Protein AF-A0A4Q3WKB5-F1 (afdb_monomer_lite)

Radius of gyration: 22.45 Å; chains: 1; bounding box: 55×46×44 Å

Sequence (101 aa):
PFPTKGAWDRLFPEPLASMMDPTSRIPLKRVGEHQELANLAAYLLSDFSGYVTGECITIDGGEVLAAGEFNHLEKVTEDQWDMIGETIKQANRESKKEGQK

Structure (mmCIF, N/CA/C/O backbone):
data_AF-A0A4Q3WKB5-F1
#
_entry.id   AF-A0A4Q3WKB5-F1
#
loop_
_atom_site.group_PDB
_atom_site.id
_atom_site.type_symbol
_atom_site.label_atom_id
_atom_site.label_alt_id
_atom_site.label_comp_id
_atom_site.label_asym_id
_atom_site.label_entity_id
_atom_site.label_seq_id
_atom_site.pdbx_PDB_ins_code
_atom_site.Cartn_x
_atom_site.Cartn_y
_atom_site.Cartn_z
_atom_site.occupancy
_atom_site.B_iso_or_equiv
_atom_site.auth_seq_id
_atom_site.auth_comp_id
_atom_site.auth_asym_id
_atom_site.auth_atom_id
_atom_site.pdbx_PDB_model_num
ATOM 1 N N . PRO A 1 1 ? 3.377 5.032 -5.417 1.00 86.88 1 PRO A N 1
ATOM 2 C CA . PRO A 1 1 ? 3.968 5.416 -6.729 1.00 86.88 1 PRO A CA 1
ATOM 3 C C . PRO A 1 1 ? 5.447 4.984 -6.878 1.00 86.88 1 PRO A C 1
ATOM 5 O O . PRO A 1 1 ? 6.110 4.765 -5.868 1.00 86.88 1 PRO A O 1
ATOM 8 N N . PHE A 1 2 ? 5.954 4.892 -8.120 1.00 92.06 2 PHE A N 1
ATOM 9 C CA . PHE A 1 2 ? 7.356 4.563 -8.455 1.00 92.06 2 PHE A CA 1
ATOM 10 C C . PHE A 1 2 ? 8.041 5.769 -9.125 1.00 92.06 2 PHE A C 1
ATOM 12 O O . PHE A 1 2 ? 7.575 6.205 -10.184 1.00 92.06 2 PHE A O 1
ATOM 19 N N . PRO A 1 3 ? 9.101 6.360 -8.541 1.00 88.62 3 PRO A N 1
ATOM 20 C CA . PRO A 1 3 ? 9.689 7.574 -9.093 1.00 88.62 3 PRO A CA 1
ATOM 21 C C . PRO A 1 3 ? 10.547 7.367 -10.330 1.00 88.62 3 PRO A C 1
ATOM 23 O O . PRO A 1 3 ? 11.631 6.811 -10.244 1.00 88.62 3 PRO A O 1
ATOM 26 N N . THR A 1 4 ? 10.133 7.906 -11.477 1.00 88.62 4 THR A N 1
ATOM 27 C CA . THR A 1 4 ? 10.967 7.919 -12.687 1.00 88.62 4 THR A CA 1
ATOM 28 C C . THR A 1 4 ? 11.599 9.285 -12.921 1.00 88.62 4 THR A C 1
ATOM 30 O O . THR A 1 4 ? 10.932 10.317 -12.772 1.00 88.62 4 THR A O 1
ATOM 33 N N . LYS A 1 5 ? 12.848 9.293 -13.402 1.00 85.81 5 LYS A N 1
ATOM 34 C CA . LYS A 1 5 ? 13.575 10.516 -13.770 1.00 85.81 5 LYS A CA 1
ATOM 35 C C . LYS A 1 5 ? 12.741 11.393 -14.716 1.00 85.81 5 LYS A C 1
ATOM 37 O O . LYS A 1 5 ? 12.324 10.946 -15.783 1.00 85.81 5 LYS A O 1
ATOM 42 N N . GLY A 1 6 ? 12.502 12.644 -14.327 1.00 85.56 6 GLY A N 1
ATOM 43 C CA . GLY A 1 6 ? 11.814 13.654 -15.133 1.00 85.56 6 GLY A CA 1
ATOM 44 C C . GLY A 1 6 ? 10.283 13.576 -15.181 1.00 85.56 6 GLY A C 1
ATOM 45 O O . GLY A 1 6 ? 9.665 14.553 -15.588 1.00 85.56 6 GLY A O 1
ATOM 46 N N . ALA A 1 7 ? 9.627 12.475 -14.796 1.00 87.25 7 ALA A N 1
ATOM 47 C CA . ALA A 1 7 ? 8.159 12.485 -14.679 1.00 87.25 7 ALA A CA 1
ATOM 48 C C . ALA A 1 7 ? 7.718 13.269 -13.439 1.00 87.25 7 ALA A C 1
ATOM 50 O O . ALA A 1 7 ? 6.779 14.055 -13.501 1.00 87.25 7 ALA A O 1
ATOM 51 N N . TRP A 1 8 ? 8.443 13.092 -12.338 1.00 83.94 8 TRP A N 1
ATOM 52 C CA . TRP A 1 8 ? 8.150 13.751 -11.070 1.00 83.94 8 TRP A CA 1
ATOM 53 C C . TRP A 1 8 ? 8.365 15.255 -11.140 1.00 83.94 8 TRP A C 1
ATOM 55 O O . TRP A 1 8 ? 7.464 15.988 -10.765 1.00 83.94 8 TRP A O 1
ATOM 65 N N . ASP A 1 9 ? 9.461 15.705 -11.752 1.00 86.25 9 ASP A N 1
ATOM 66 C CA . ASP A 1 9 ? 9.725 17.137 -11.959 1.00 86.25 9 ASP A CA 1
ATOM 67 C C . ASP A 1 9 ? 8.621 17.827 -12.784 1.00 86.25 9 ASP A C 1
ATOM 69 O O . ASP A 1 9 ? 8.369 19.019 -12.629 1.00 86.25 9 ASP A O 1
ATOM 73 N N . ARG A 1 10 ? 7.954 17.081 -13.678 1.00 89.19 10 ARG A N 1
ATOM 74 C CA . ARG A 1 10 ? 6.863 17.592 -14.526 1.00 89.19 10 ARG A CA 1
ATOM 75 C C . ARG A 1 10 ? 5.500 17.544 -13.842 1.00 89.19 10 ARG A C 1
ATOM 77 O O . ARG A 1 10 ? 4.680 18.420 -14.090 1.00 89.19 10 ARG A O 1
ATOM 84 N N . LEU A 1 11 ? 5.243 16.512 -13.039 1.00 85.38 11 LEU A N 1
ATOM 85 C CA . LEU A 1 11 ? 3.979 16.332 -12.315 1.00 85.38 11 LEU A CA 1
ATOM 86 C C . LEU A 1 11 ? 3.925 17.169 -11.033 1.00 85.38 11 LEU A C 1
ATOM 88 O O . LEU A 1 11 ? 2.858 17.641 -10.654 1.00 85.38 11 LEU A O 1
ATOM 92 N N . PHE A 1 12 ? 5.076 17.370 -10.396 1.00 85.38 12 PHE A N 1
ATOM 93 C CA . PHE A 1 12 ? 5.240 18.089 -9.139 1.00 85.38 12 PHE A CA 1
ATOM 94 C C . PHE A 1 12 ? 6.373 19.122 -9.264 1.00 85.38 12 PHE A C 1
ATOM 96 O O . PHE A 1 12 ? 7.424 18.961 -8.647 1.00 85.38 12 PHE A O 1
ATOM 103 N N . PRO A 1 13 ? 6.210 20.179 -10.079 1.00 88.38 13 PRO A N 1
ATOM 104 C CA . PRO A 1 13 ? 7.166 21.283 -10.098 1.00 88.38 13 PRO A CA 1
ATOM 105 C C . PRO A 1 13 ? 7.115 22.067 -8.777 1.00 88.38 13 PRO A C 1
ATOM 107 O O . PRO A 1 13 ? 6.087 22.092 -8.105 1.00 88.38 13 PRO A O 1
ATOM 110 N N . GLU A 1 14 ? 8.182 22.770 -8.401 1.00 85.00 14 GLU A N 1
ATOM 111 C CA . GLU A 1 14 ? 8.118 23.693 -7.256 1.00 85.00 14 GLU A CA 1
ATOM 112 C C . GLU A 1 14 ? 7.118 24.845 -7.516 1.00 85.00 14 GLU A C 1
ATOM 114 O O . GLU A 1 14 ? 7.027 25.326 -8.650 1.00 85.00 14 GLU A O 1
ATOM 119 N N . PRO A 1 15 ? 6.360 25.314 -6.500 1.00 86.12 15 PRO A N 1
ATOM 120 C CA . PRO A 1 15 ? 6.400 24.912 -5.088 1.00 86.12 15 PRO A CA 1
ATOM 121 C C . PRO A 1 15 ? 5.540 23.676 -4.748 1.00 86.12 15 PRO A C 1
ATOM 123 O O . PRO A 1 15 ? 5.440 23.298 -3.581 1.00 86.12 15 PRO A O 1
ATOM 126 N N . LEU A 1 16 ? 4.877 23.058 -5.733 1.00 84.38 16 LEU A N 1
ATOM 127 C CA . LEU A 1 16 ? 3.905 21.976 -5.527 1.00 84.38 16 LEU A CA 1
ATOM 128 C C . LEU A 1 16 ? 4.531 20.743 -4.862 1.00 84.38 16 LEU A C 1
ATOM 130 O O . LEU A 1 16 ? 3.896 20.135 -4.002 1.00 84.38 16 LEU A O 1
ATOM 134 N N . ALA A 1 17 ? 5.779 20.415 -5.211 1.00 82.19 17 ALA A N 1
ATOM 135 C CA . ALA A 1 17 ? 6.530 19.315 -4.602 1.00 82.19 17 ALA A CA 1
ATOM 136 C C . ALA A 1 17 ? 6.612 19.431 -3.071 1.00 82.19 17 ALA A C 1
ATOM 138 O O . ALA A 1 17 ? 6.405 18.445 -2.369 1.00 82.19 17 ALA A O 1
ATOM 139 N N . SER A 1 18 ? 6.841 20.640 -2.550 1.00 80.38 18 SER A N 1
ATOM 140 C CA . SER A 1 18 ? 6.932 20.888 -1.104 1.00 80.38 18 SER A CA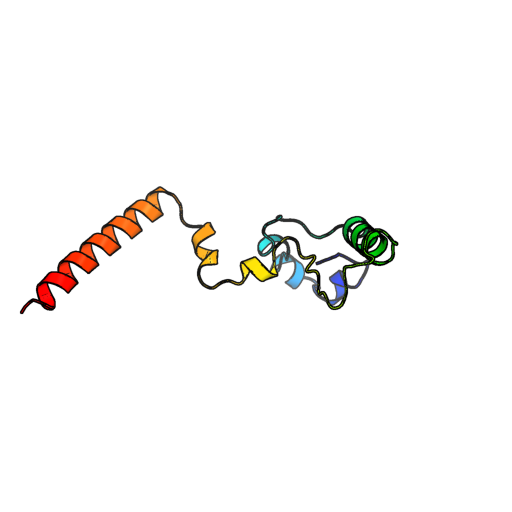 1
ATOM 141 C C . SER A 1 18 ? 5.596 20.750 -0.361 1.00 80.38 18 SER A C 1
ATOM 143 O O . SER A 1 18 ? 5.575 20.451 0.831 1.00 80.38 18 SER A O 1
ATOM 145 N N . MET A 1 19 ? 4.473 20.953 -1.056 1.00 82.88 19 MET A N 1
ATOM 146 C CA . MET A 1 19 ? 3.130 20.894 -0.468 1.00 82.88 19 MET A CA 1
ATOM 147 C C . MET A 1 19 ? 2.507 19.500 -0.549 1.00 82.88 19 MET A C 1
ATOM 149 O O . MET A 1 19 ? 1.565 19.198 0.182 1.00 82.88 19 MET A O 1
ATOM 153 N N . MET A 1 20 ? 2.998 18.662 -1.458 1.00 79.25 20 MET A N 1
ATOM 154 C CA . MET A 1 20 ? 2.394 17.382 -1.797 1.00 79.25 20 MET A CA 1
ATOM 155 C C . MET A 1 20 ? 3.429 16.268 -1.718 1.00 79.25 20 MET A C 1
ATOM 157 O O . MET A 1 20 ? 3.768 15.667 -2.732 1.00 79.25 20 MET A O 1
ATOM 161 N N . ASP A 1 21 ? 3.899 15.960 -0.508 1.00 84.56 21 ASP A N 1
ATOM 162 C CA . ASP A 1 21 ? 4.678 14.744 -0.283 1.00 84.56 21 ASP A CA 1
ATOM 163 C C . ASP A 1 21 ? 3.763 13.519 -0.465 1.00 84.56 21 ASP A C 1
ATOM 165 O O . ASP A 1 21 ? 2.869 13.279 0.361 1.00 84.56 21 ASP A O 1
ATOM 169 N N . PRO A 1 22 ? 3.951 12.714 -1.525 1.00 81.06 22 PRO A N 1
ATOM 170 C CA . PRO A 1 22 ? 3.092 11.568 -1.770 1.00 81.06 22 PRO A CA 1
ATOM 171 C C . PRO A 1 22 ? 3.260 10.476 -0.716 1.00 81.06 22 PRO A C 1
ATOM 173 O O . PRO A 1 22 ? 2.332 9.696 -0.527 1.00 81.06 22 PRO A O 1
ATOM 176 N N . THR A 1 23 ? 4.385 10.425 0.004 1.00 89.75 23 THR A N 1
ATOM 177 C CA . THR A 1 23 ? 4.618 9.408 1.040 1.00 89.75 23 THR A CA 1
ATOM 178 C C . THR A 1 23 ? 3.721 9.592 2.261 1.00 89.75 23 THR A C 1
ATOM 180 O O . THR A 1 23 ? 3.422 8.618 2.953 1.00 89.75 23 THR A O 1
ATOM 183 N N . SER A 1 24 ? 3.201 10.806 2.480 1.00 88.94 24 SER A N 1
ATOM 184 C CA . SER A 1 24 ? 2.285 11.115 3.584 1.00 88.94 24 SER A CA 1
ATOM 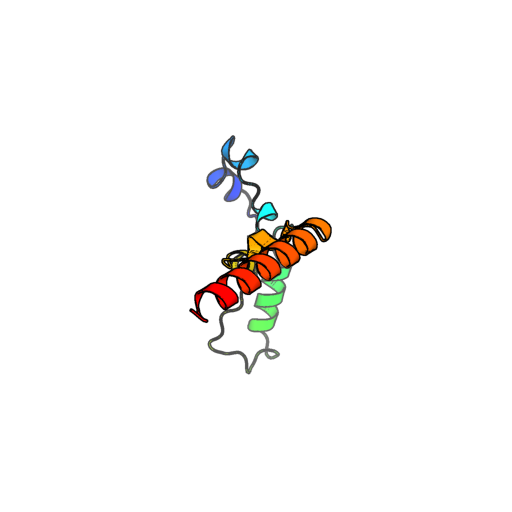185 C C . SER A 1 24 ? 1.011 10.259 3.566 1.00 88.94 24 SER A C 1
ATOM 187 O O . SER A 1 24 ? 0.524 9.861 4.626 1.00 88.94 24 SER A O 1
ATOM 189 N N . ARG A 1 25 ? 0.514 9.922 2.367 1.00 88.56 25 ARG A N 1
ATOM 190 C CA . ARG A 1 25 ? -0.705 9.128 2.135 1.00 88.56 25 ARG A CA 1
ATOM 191 C C . ARG A 1 25 ? -0.439 7.624 2.009 1.00 88.56 25 ARG A C 1
ATOM 193 O O . ARG A 1 25 ? -1.384 6.851 1.916 1.00 88.56 25 ARG A O 1
ATOM 200 N N . ILE A 1 26 ? 0.826 7.203 2.008 1.00 93.69 26 ILE A N 1
ATOM 201 C CA . ILE A 1 26 ? 1.219 5.797 1.863 1.00 93.69 26 ILE A CA 1
ATOM 202 C C . ILE A 1 26 ? 1.445 5.208 3.262 1.00 93.69 26 ILE A C 1
ATOM 204 O O . ILE A 1 26 ? 2.305 5.711 3.991 1.00 93.69 26 ILE A O 1
ATOM 208 N N . PRO A 1 27 ? 0.743 4.135 3.664 1.00 94.25 27 PRO A N 1
ATOM 209 C CA . PRO A 1 27 ? 0.979 3.465 4.944 1.00 94.25 27 PRO A CA 1
ATOM 210 C C . PRO A 1 27 ? 2.433 3.026 5.165 1.00 94.25 27 PRO A C 1
ATOM 212 O O . PRO A 1 27 ? 2.963 3.224 6.253 1.00 94.25 27 PRO A O 1
ATOM 215 N N . LEU A 1 28 ? 3.119 2.523 4.130 1.00 95.75 28 LEU A N 1
ATOM 216 C CA . LEU A 1 28 ? 4.546 2.165 4.204 1.00 95.75 28 LEU A CA 1
ATOM 217 C C . LEU A 1 28 ? 5.513 3.358 4.337 1.00 95.75 28 LEU A C 1
ATOM 219 O O . LEU A 1 28 ? 6.711 3.135 4.496 1.00 95.75 28 LEU A O 1
ATOM 223 N N . LYS A 1 29 ? 5.033 4.608 4.252 1.00 93.88 29 LYS A N 1
ATOM 224 C CA . LYS A 1 29 ? 5.837 5.843 4.384 1.00 93.88 29 LYS A CA 1
ATOM 225 C C . LYS A 1 29 ? 7.050 5.916 3.448 1.00 93.88 29 LYS A C 1
ATOM 227 O O . LYS A 1 29 ? 8.048 6.563 3.748 1.00 93.88 29 LYS A O 1
ATOM 232 N N . ARG A 1 30 ? 6.955 5.266 2.289 1.00 95.25 30 ARG A N 1
ATOM 233 C CA . ARG A 1 30 ? 7.946 5.330 1.213 1.00 95.25 30 ARG A CA 1
ATOM 234 C C . ARG A 1 30 ? 7.290 5.111 -0.140 1.00 95.25 30 ARG A C 1
ATOM 236 O O . ARG A 1 30 ? 6.189 4.577 -0.237 1.00 95.25 30 ARG A O 1
ATOM 243 N N . VAL A 1 31 ? 8.009 5.490 -1.184 1.00 94.62 31 VAL A N 1
ATOM 244 C CA . VAL A 1 31 ? 7.692 5.122 -2.565 1.00 94.62 31 VAL A CA 1
ATOM 245 C C . VAL A 1 31 ? 8.173 3.700 -2.877 1.00 94.62 31 VAL A C 1
ATOM 247 O O . VAL A 1 31 ? 8.940 3.103 -2.116 1.00 94.62 31 VAL A O 1
ATOM 250 N N . GLY A 1 32 ? 7.683 3.147 -3.984 1.00 95.81 32 GLY A N 1
ATOM 251 C CA . GLY A 1 32 ? 8.109 1.838 -4.466 1.00 95.81 32 GLY A CA 1
ATOM 252 C C . GLY A 1 32 ? 9.465 1.902 -5.167 1.00 95.81 32 GLY A C 1
ATOM 253 O O . GLY A 1 32 ? 9.753 2.857 -5.894 1.00 95.81 32 GLY A O 1
ATOM 254 N N . GLU A 1 33 ? 10.265 0.856 -4.988 1.00 96.19 33 GLU A N 1
ATOM 255 C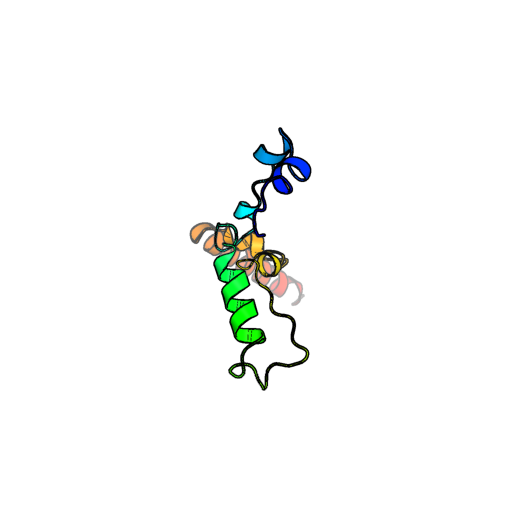 CA . GLU A 1 33 ? 11.511 0.631 -5.717 1.00 96.19 33 GLU A CA 1
ATOM 256 C C . GLU A 1 33 ? 11.229 -0.130 -7.015 1.00 96.19 33 GLU A C 1
ATOM 258 O O . GLU A 1 33 ? 10.479 -1.106 -7.024 1.00 96.19 33 GLU A O 1
ATOM 263 N N . HIS A 1 34 ? 11.864 0.244 -8.128 1.00 95.50 34 HIS A N 1
ATOM 264 C CA . HIS A 1 34 ? 11.613 -0.414 -9.424 1.00 95.50 34 HIS A CA 1
ATOM 265 C C . HIS A 1 34 ? 11.858 -1.928 -9.392 1.00 95.50 34 HIS A C 1
ATOM 267 O O . HIS A 1 34 ? 11.205 -2.669 -10.124 1.00 95.50 34 HIS A O 1
ATOM 273 N N . GLN A 1 35 ? 12.761 -2.396 -8.525 1.00 97.62 35 GLN A N 1
ATOM 274 C CA . GLN A 1 35 ? 13.015 -3.821 -8.347 1.00 97.62 35 GLN A CA 1
ATOM 275 C C . GLN A 1 35 ? 11.802 -4.567 -7.768 1.00 97.62 35 GLN A C 1
ATOM 277 O O . GLN A 1 35 ? 11.591 -5.724 -8.115 1.00 97.62 35 GLN A O 1
ATOM 282 N N . GLU A 1 36 ? 10.976 -3.928 -6.934 1.00 97.88 36 GLU A N 1
ATOM 283 C CA . GLU A 1 36 ? 9.750 -4.533 -6.392 1.00 97.88 36 GLU A CA 1
ATOM 284 C C . GLU A 1 36 ? 8.734 -4.794 -7.510 1.00 97.88 36 GLU A C 1
ATOM 286 O O . GLU A 1 36 ? 8.178 -5.890 -7.605 1.00 97.88 36 GLU A O 1
ATOM 291 N N . LEU A 1 37 ? 8.566 -3.825 -8.416 1.00 97.06 37 LEU A N 1
ATOM 292 C CA . LEU A 1 37 ? 7.742 -3.983 -9.615 1.00 97.06 37 LEU A CA 1
ATOM 293 C C . LEU A 1 37 ? 8.315 -5.054 -10.555 1.00 97.06 37 LEU A C 1
ATOM 295 O O . LEU A 1 37 ? 7.573 -5.905 -11.044 1.00 97.06 37 LEU A O 1
ATOM 299 N N . ALA A 1 38 ? 9.631 -5.039 -10.786 1.00 98.06 38 ALA A N 1
ATOM 300 C CA . ALA A 1 38 ? 10.299 -6.013 -11.646 1.00 98.06 38 ALA A CA 1
ATOM 301 C C . ALA A 1 38 ? 10.172 -7.445 -11.107 1.00 98.06 38 ALA A C 1
ATOM 303 O O . ALA A 1 38 ? 9.926 -8.365 -11.882 1.00 98.06 38 ALA A O 1
ATOM 304 N N . ASN A 1 39 ? 10.287 -7.638 -9.792 1.00 98.56 39 ASN A N 1
ATOM 305 C CA . ASN A 1 39 ? 10.127 -8.944 -9.155 1.00 98.56 39 ASN A CA 1
ATOM 306 C C . ASN A 1 39 ? 8.699 -9.478 -9.311 1.00 98.56 39 ASN A C 1
ATOM 308 O O . ASN A 1 39 ? 8.526 -10.645 -9.662 1.00 98.56 39 ASN A O 1
ATOM 312 N N . LEU A 1 40 ? 7.683 -8.634 -9.090 1.00 98.31 40 LEU A N 1
ATOM 313 C CA . LEU A 1 40 ? 6.289 -9.032 -9.291 1.00 98.31 40 LEU A CA 1
ATOM 314 C C . LEU A 1 40 ? 6.029 -9.397 -10.758 1.00 98.31 40 LEU A C 1
ATOM 316 O O . LEU A 1 40 ? 5.458 -10.448 -11.035 1.00 98.31 40 LEU A O 1
ATOM 320 N N . ALA A 1 41 ? 6.505 -8.577 -11.697 1.00 98.19 41 ALA A N 1
ATOM 321 C CA . ALA A 1 41 ? 6.394 -8.869 -13.122 1.00 98.19 41 ALA A CA 1
ATOM 322 C C . ALA A 1 41 ? 7.102 -10.183 -13.496 1.00 98.19 41 ALA A C 1
ATOM 324 O O . ALA A 1 41 ? 6.538 -10.998 -14.220 1.00 98.19 41 ALA A O 1
ATOM 325 N N . ALA A 1 42 ? 8.306 -10.425 -12.969 1.00 98.56 42 ALA A N 1
ATOM 326 C CA . ALA A 1 42 ? 9.051 -11.658 -13.207 1.00 98.56 42 ALA A CA 1
ATOM 327 C C . ALA A 1 42 ? 8.307 -12.893 -12.678 1.00 98.56 42 ALA A C 1
ATOM 329 O O . ALA A 1 42 ? 8.252 -13.906 -13.370 1.00 98.56 42 ALA A O 1
ATOM 330 N N . TYR A 1 43 ? 7.692 -12.805 -11.494 1.00 98.56 43 TYR A N 1
ATOM 331 C CA . TYR A 1 43 ? 6.850 -13.876 -10.961 1.00 98.56 43 TYR A CA 1
ATOM 332 C C . TYR A 1 43 ? 5.654 -14.162 -11.879 1.00 98.56 43 TYR A C 1
ATOM 334 O O . TYR A 1 43 ? 5.465 -15.312 -12.275 1.00 98.56 43 TYR A O 1
ATOM 342 N N . LEU A 1 44 ? 4.906 -13.125 -12.270 1.00 98.31 44 LEU A N 1
ATOM 343 C CA . LEU A 1 44 ? 3.707 -13.247 -13.114 1.00 98.31 44 LEU A CA 1
ATOM 344 C C . LEU A 1 44 ? 3.996 -13.728 -14.544 1.00 98.31 44 LEU A C 1
ATOM 346 O O . LEU A 1 44 ? 3.111 -14.254 -15.209 1.00 98.31 44 LEU A O 1
ATOM 350 N N . LEU A 1 45 ? 5.221 -13.539 -15.035 1.00 97.81 45 LEU A N 1
ATOM 351 C CA . LEU A 1 45 ? 5.663 -14.058 -16.334 1.00 97.81 45 LEU A CA 1
ATOM 352 C C . LEU A 1 45 ? 6.270 -15.464 -16.244 1.00 97.81 45 LEU A C 1
ATOM 354 O O . LEU A 1 45 ? 6.532 -16.080 -17.274 1.00 97.81 45 LEU A O 1
ATOM 358 N N . SER A 1 46 ? 6.537 -15.959 -15.035 1.00 98.38 46 SER A N 1
ATOM 359 C CA . SER A 1 46 ? 7.146 -17.270 -14.818 1.00 98.38 46 SER A CA 1
ATOM 360 C C . SER A 1 46 ? 6.108 -18.386 -14.710 1.00 98.38 46 SER A C 1
ATOM 362 O O . SER A 1 46 ? 4.969 -18.159 -14.290 1.00 98.38 46 SER A O 1
ATOM 364 N N . ASP A 1 47 ? 6.550 -19.623 -14.950 1.00 98.19 47 ASP A N 1
ATOM 365 C CA . ASP A 1 47 ? 5.739 -20.837 -14.775 1.00 98.19 47 ASP A CA 1
ATOM 366 C C . ASP A 1 47 ? 5.228 -21.024 -13.332 1.00 98.19 47 ASP A C 1
ATOM 368 O O . ASP A 1 47 ? 4.244 -21.728 -13.101 1.00 98.19 47 ASP A O 1
ATOM 372 N N . PHE A 1 48 ? 5.840 -20.356 -12.344 1.00 98.31 48 PHE A N 1
ATOM 373 C CA . PHE A 1 48 ? 5.394 -20.391 -10.946 1.00 98.31 48 PHE A CA 1
ATOM 374 C C . PHE A 1 48 ? 4.040 -19.710 -10.714 1.00 98.31 48 PHE A C 1
ATOM 376 O O . PHE A 1 48 ? 3.427 -19.908 -9.664 1.00 98.31 48 PHE A O 1
ATOM 383 N N . SER A 1 49 ? 3.569 -18.913 -11.673 1.00 98.25 49 SER A N 1
ATOM 384 C CA . SER A 1 49 ? 2.279 -18.226 -11.615 1.00 98.25 49 SER A CA 1
ATOM 385 C C . SER A 1 49 ? 1.225 -18.852 -12.535 1.00 98.25 49 SER A C 1
ATOM 387 O O . SER A 1 49 ? 0.187 -18.245 -12.766 1.00 98.25 49 SER A O 1
ATOM 389 N N . GLY A 1 50 ? 1.432 -20.084 -13.021 1.00 98.19 50 GLY A N 1
ATOM 390 C CA . GLY A 1 50 ? 0.602 -20.709 -14.066 1.00 98.19 50 GLY A CA 1
ATOM 391 C C . GLY A 1 50 ? -0.900 -20.874 -13.768 1.00 98.19 50 GLY A C 1
ATOM 392 O O . GLY A 1 50 ? -1.656 -21.227 -14.669 1.00 98.19 50 GLY A O 1
ATOM 393 N N . TYR A 1 51 ? -1.350 -20.619 -12.536 1.00 97.81 51 TYR A N 1
ATOM 394 C CA . TYR A 1 51 ? -2.771 -20.607 -12.156 1.00 97.81 51 TYR A CA 1
ATOM 395 C C . TYR A 1 51 ? -3.305 -19.212 -11.773 1.00 97.81 51 TYR A C 1
ATOM 397 O O . TYR A 1 51 ? -4.463 -19.073 -11.386 1.00 97.81 51 TYR A O 1
ATOM 405 N N . VAL A 1 52 ? -2.480 -18.168 -11.879 1.00 98.19 52 VAL A N 1
ATOM 406 C CA . VAL A 1 52 ? -2.865 -16.769 -11.668 1.00 98.19 52 VAL A CA 1
ATOM 407 C C . VAL A 1 52 ? -3.287 -16.190 -13.017 1.00 98.19 52 VAL A C 1
ATOM 409 O O . VAL A 1 52 ? -2.460 -15.935 -13.885 1.00 98.19 52 VAL A O 1
ATOM 412 N N . THR A 1 53 ? -4.589 -15.997 -13.216 1.00 97.50 53 THR A N 1
ATOM 413 C CA . THR A 1 53 ? -5.150 -15.448 -14.459 1.00 97.50 53 THR A CA 1
ATOM 414 C C . THR A 1 53 ? -6.325 -14.525 -14.160 1.00 97.50 53 THR A C 1
ATOM 416 O O . THR A 1 53 ? -7.095 -14.781 -13.239 1.00 97.50 53 THR A O 1
ATOM 419 N N . GLY A 1 54 ? -6.471 -13.452 -14.944 1.00 97.50 54 GLY A N 1
ATOM 420 C CA . GLY A 1 54 ? -7.567 -12.486 -14.797 1.00 97.50 54 GLY A CA 1
ATOM 421 C C . GLY A 1 54 ? -7.485 -11.595 -13.552 1.00 97.50 54 GLY A C 1
ATOM 422 O O . GLY A 1 54 ? -8.477 -10.960 -13.209 1.00 97.50 54 GLY A O 1
ATOM 423 N N . GLU A 1 55 ? -6.329 -11.546 -12.890 1.00 97.06 55 GLU A N 1
ATOM 424 C CA . GLU A 1 55 ? -6.136 -10.827 -11.628 1.00 97.06 55 GLU A CA 1
ATOM 425 C C . GLU A 1 55 ? -5.545 -9.421 -11.831 1.00 97.06 55 GLU A C 1
ATOM 427 O O . GLU A 1 55 ? -4.809 -9.173 -12.789 1.00 97.06 55 GLU A O 1
ATOM 432 N N . CYS A 1 56 ? -5.827 -8.510 -10.894 1.00 96.62 56 CYS A N 1
ATOM 433 C CA . CYS A 1 56 ? -5.245 -7.173 -10.833 1.00 96.62 56 CYS A CA 1
ATOM 434 C C . CYS A 1 56 ? -4.543 -6.973 -9.482 1.00 96.62 56 CYS A C 1
ATOM 436 O O . CYS A 1 56 ? -5.185 -6.807 -8.448 1.00 96.62 56 CYS A O 1
ATOM 438 N N . ILE A 1 57 ? -3.208 -6.962 -9.489 1.00 97.19 57 ILE A N 1
ATOM 439 C CA . ILE A 1 57 ? -2.413 -6.866 -8.258 1.00 97.19 57 ILE A CA 1
ATOM 440 C C . ILE A 1 57 ? -1.998 -5.415 -8.006 1.00 97.19 57 ILE A C 1
ATOM 442 O O . ILE A 1 57 ? -1.198 -4.841 -8.748 1.00 97.19 57 ILE A O 1
ATOM 446 N N . THR A 1 58 ? -2.505 -4.836 -6.918 1.00 96.75 58 THR A N 1
ATOM 447 C CA . THR A 1 58 ? -2.126 -3.493 -6.459 1.00 96.75 58 THR A CA 1
ATOM 448 C C . THR A 1 58 ? -0.727 -3.489 -5.842 1.00 96.75 58 THR A C 1
ATOM 450 O O . THR A 1 58 ? -0.425 -4.280 -4.950 1.00 96.75 58 THR A O 1
ATOM 453 N N . ILE A 1 59 ? 0.116 -2.547 -6.276 1.00 97.19 59 ILE A N 1
ATOM 454 C CA . ILE A 1 59 ? 1.476 -2.343 -5.760 1.00 97.19 59 ILE A CA 1
ATOM 455 C C . ILE A 1 59 ? 1.720 -0.860 -5.442 1.00 97.19 59 ILE A C 1
ATOM 457 O O . ILE A 1 59 ? 2.351 -0.115 -6.189 1.00 97.19 59 ILE A O 1
ATOM 461 N N . ASP A 1 60 ? 1.172 -0.399 -4.321 1.00 96.12 60 ASP A N 1
ATOM 462 C CA . ASP A 1 60 ? 1.148 1.025 -3.957 1.00 96.12 60 ASP A CA 1
ATOM 463 C C . ASP A 1 60 ? 1.581 1.314 -2.510 1.00 96.12 60 ASP A C 1
ATOM 465 O O . ASP A 1 60 ? 1.513 2.454 -2.057 1.00 96.12 60 ASP A O 1
ATOM 469 N N . GLY A 1 61 ? 2.034 0.296 -1.773 1.00 95.81 61 GLY A N 1
ATOM 470 C CA . GLY A 1 61 ? 2.383 0.432 -0.358 1.00 95.81 61 GLY A CA 1
ATOM 471 C C . GLY A 1 61 ? 1.184 0.689 0.562 1.00 95.81 61 GLY A C 1
ATOM 472 O O . GLY A 1 61 ? 1.374 1.203 1.665 1.00 95.81 61 GLY A O 1
ATOM 473 N N . GLY A 1 62 ? -0.029 0.342 0.117 1.00 95.25 62 GLY A N 1
ATOM 474 C CA . GLY A 1 62 ? -1.286 0.488 0.851 1.00 95.25 62 GLY A CA 1
ATOM 475 C C . GLY A 1 62 ? -2.025 1.803 0.590 1.00 95.25 62 GLY A C 1
ATOM 476 O O . GLY A 1 62 ? -2.993 2.088 1.289 1.00 95.25 62 GLY A O 1
ATOM 477 N N . GLU A 1 63 ? -1.578 2.616 -0.373 1.00 94.69 63 GLU A N 1
ATOM 478 C CA . GLU A 1 63 ? -2.130 3.953 -0.648 1.00 94.69 63 GLU A CA 1
ATOM 479 C C . GLU A 1 63 ? -3.644 3.921 -0.915 1.00 94.69 63 GLU A C 1
ATOM 481 O O . GLU A 1 63 ? -4.389 4.706 -0.332 1.00 94.69 63 GLU A O 1
ATOM 486 N N . VAL A 1 64 ? -4.131 2.991 -1.740 1.00 93.94 64 VAL A N 1
ATOM 487 C CA . VAL A 1 64 ? -5.561 2.897 -2.064 1.00 93.94 64 VAL A CA 1
ATOM 488 C C . VAL A 1 64 ? -6.398 2.501 -0.849 1.00 93.94 64 VAL A C 1
ATOM 490 O O . VAL A 1 64 ? -7.491 3.025 -0.648 1.00 93.94 64 VAL A O 1
ATOM 493 N N . LEU A 1 65 ? -5.871 1.620 0.005 1.00 92.75 65 LEU A N 1
ATOM 494 C CA . LEU A 1 65 ? -6.557 1.196 1.224 1.00 92.75 65 LEU A CA 1
ATOM 495 C C . LEU A 1 65 ? -6.560 2.296 2.284 1.00 92.75 65 LEU A C 1
ATOM 497 O O . LEU A 1 65 ? -7.436 2.287 3.144 1.00 92.75 65 LEU A O 1
ATOM 501 N N . ALA A 1 66 ? -5.650 3.270 2.189 1.00 90.25 66 ALA A N 1
ATOM 502 C CA . ALA A 1 66 ? -5.636 4.458 3.034 1.00 90.25 66 ALA A CA 1
ATOM 503 C C . ALA A 1 66 ? -6.762 5.460 2.698 1.00 90.25 66 ALA A C 1
ATOM 505 O O . ALA A 1 66 ? -7.028 6.349 3.504 1.00 90.25 66 ALA A O 1
ATOM 506 N N . ALA A 1 67 ? -7.508 5.283 1.601 1.00 88.00 67 ALA A N 1
ATOM 507 C CA . ALA A 1 67 ? -8.617 6.162 1.207 1.00 88.00 67 ALA A CA 1
ATOM 508 C C . ALA A 1 67 ? -9.990 5.831 1.843 1.00 88.00 67 ALA A C 1
ATOM 510 O O . ALA A 1 67 ? -10.995 6.439 1.480 1.00 88.00 67 ALA A O 1
ATOM 511 N N . GLY A 1 68 ? -10.066 4.868 2.765 1.00 92.06 68 GLY A N 1
ATOM 512 C CA . GLY A 1 68 ? -11.293 4.541 3.495 1.00 92.06 68 GLY A CA 1
ATOM 513 C C . GLY A 1 68 ? -11.775 5.669 4.417 1.00 92.06 68 GLY A C 1
ATOM 514 O O . GLY A 1 68 ? -10.970 6.355 5.047 1.00 92.06 68 GLY A O 1
ATOM 515 N N . GLU A 1 69 ? -13.101 5.808 4.538 1.00 93.75 69 GLU A N 1
ATOM 516 C CA . GLU A 1 69 ? -13.794 6.897 5.257 1.00 93.75 69 GLU A CA 1
ATOM 517 C C . GLU A 1 69 ? -13.197 7.194 6.642 1.00 93.75 69 GLU A C 1
ATOM 519 O O . GLU A 1 69 ? -12.908 8.339 6.986 1.00 93.75 69 GLU A O 1
ATOM 524 N N . PHE A 1 70 ? -12.946 6.148 7.430 1.00 94.25 70 PHE A N 1
ATOM 525 C CA . PHE A 1 70 ? -12.518 6.269 8.824 1.00 94.25 70 PHE A CA 1
ATOM 526 C C . PHE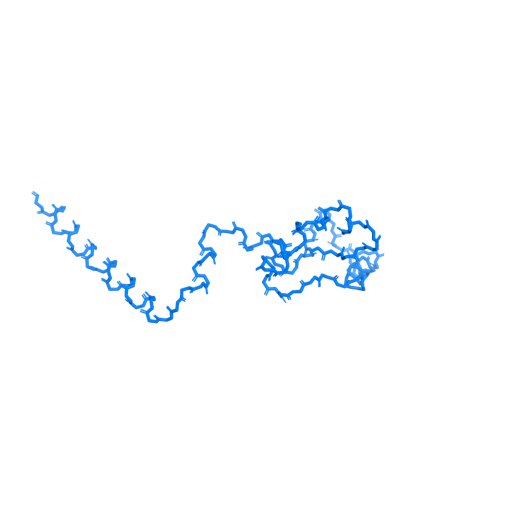 A 1 70 ? -11.006 6.151 9.035 1.00 94.25 70 PHE A C 1
ATOM 528 O O . PHE A 1 70 ? -10.550 6.156 10.174 1.00 94.25 70 PHE A O 1
ATOM 535 N N . ASN A 1 71 ? -10.195 6.086 7.977 1.00 91.75 71 ASN A N 1
ATOM 536 C CA . ASN A 1 71 ? -8.745 5.920 8.131 1.00 91.75 71 ASN A CA 1
ATOM 537 C C . ASN A 1 71 ? -8.061 7.120 8.787 1.00 91.75 71 ASN A C 1
ATOM 539 O O . ASN A 1 71 ? -7.013 6.970 9.402 1.00 91.75 71 ASN A O 1
ATOM 543 N N . HIS A 1 72 ? -8.671 8.306 8.730 1.00 87.81 72 HIS A N 1
ATOM 544 C CA . HIS A 1 72 ? -8.183 9.480 9.452 1.00 87.81 72 HIS A CA 1
ATOM 545 C C . HIS A 1 72 ? -8.156 9.281 10.980 1.00 87.81 72 HIS A C 1
ATOM 547 O O . HIS A 1 72 ? -7.441 10.008 11.673 1.00 87.81 72 HIS A O 1
ATOM 553 N N . LEU A 1 73 ? -8.885 8.283 11.501 1.00 93.12 73 LEU A N 1
ATOM 554 C CA . LEU A 1 73 ? -8.857 7.900 12.910 1.00 93.12 73 LEU A CA 1
ATOM 555 C C . LEU A 1 73 ? -7.526 7.252 13.331 1.00 93.12 73 LEU A C 1
ATOM 557 O O . LEU A 1 73 ? -7.276 7.138 14.525 1.00 93.12 73 LEU A O 1
ATOM 561 N N . GLU A 1 74 ? -6.626 6.916 12.395 1.00 88.81 74 GLU A N 1
ATOM 562 C CA . GLU A 1 74 ? -5.249 6.489 12.711 1.00 88.81 74 GLU A CA 1
ATOM 563 C C . GLU A 1 74 ? -4.478 7.523 13.553 1.00 88.81 74 GLU A C 1
ATOM 565 O O . GLU A 1 74 ? -3.514 7.189 14.235 1.00 88.81 74 GLU A O 1
ATOM 570 N N . LYS A 1 75 ? -4.894 8.795 13.492 1.00 90.25 75 LYS A N 1
ATOM 571 C CA . LYS A 1 75 ? -4.264 9.913 14.207 1.00 90.25 75 LYS A CA 1
ATOM 572 C C . LYS A 1 75 ? -4.816 10.113 15.617 1.00 90.25 75 LYS A C 1
ATOM 574 O O . LYS A 1 75 ? -4.310 10.971 16.337 1.00 90.25 75 LYS A O 1
ATOM 579 N N . VAL A 1 76 ? -5.865 9.380 15.985 1.00 95.44 76 VAL A N 1
ATOM 580 C CA . VAL A 1 76 ? -6.504 9.478 17.297 1.00 95.44 76 VAL A CA 1
ATOM 581 C C . VAL A 1 76 ? -5.656 8.719 18.312 1.00 95.44 76 VAL A C 1
ATOM 583 O O . VAL A 1 76 ? -5.341 7.545 18.118 1.00 95.44 76 VAL A O 1
ATOM 586 N N . THR A 1 77 ? -5.271 9.397 19.389 1.00 96.44 77 THR A N 1
ATOM 587 C CA . THR A 1 77 ? -4.475 8.807 20.471 1.00 96.44 77 THR A CA 1
ATOM 588 C C . THR A 1 77 ? -5.333 7.935 21.388 1.00 96.44 77 THR A C 1
ATOM 590 O O . THR A 1 77 ? -6.555 8.056 21.401 1.00 96.44 77 THR A O 1
ATOM 593 N N . GLU A 1 78 ? -4.708 7.075 22.196 1.00 95.38 78 GLU A N 1
ATOM 594 C CA . GLU A 1 78 ? -5.425 6.233 23.171 1.00 95.38 78 GLU A CA 1
ATOM 595 C C . GLU A 1 78 ? -6.296 7.066 24.130 1.00 95.38 78 GLU A C 1
ATOM 597 O O . GLU A 1 78 ? -7.490 6.806 24.256 1.00 95.38 78 GLU A O 1
ATOM 602 N N . ASP A 1 79 ? -5.757 8.153 24.692 1.00 96.75 79 ASP A N 1
ATOM 603 C CA . ASP A 1 79 ? -6.522 9.059 25.563 1.00 96.75 79 ASP A CA 1
ATOM 604 C C . ASP A 1 79 ? -7.737 9.688 24.851 1.00 96.75 79 ASP A C 1
ATOM 606 O O . ASP A 1 79 ? -8.802 9.892 25.442 1.00 96.75 79 ASP A O 1
ATOM 610 N N . GLN A 1 80 ? -7.594 10.017 23.562 1.00 97.44 80 GLN A N 1
ATOM 611 C CA . GLN A 1 80 ? -8.699 10.545 22.762 1.00 97.44 80 GLN A CA 1
ATOM 612 C C . GLN A 1 80 ? -9.748 9.464 22.487 1.00 97.44 80 GLN A C 1
ATOM 614 O O . GLN A 1 80 ? -10.943 9.761 22.506 1.00 97.44 80 GLN A O 1
ATOM 619 N N . TRP A 1 81 ? -9.330 8.215 22.279 1.00 97.12 81 TRP A N 1
ATOM 620 C CA . TRP A 1 81 ? -10.240 7.082 22.132 1.00 97.12 81 TRP A CA 1
ATOM 621 C C . TRP A 1 81 ? -11.071 6.834 23.385 1.00 97.12 81 TRP A C 1
ATOM 623 O O . TRP A 1 81 ? -12.282 6.630 23.271 1.00 97.12 81 TRP A O 1
ATOM 633 N N . ASP A 1 82 ? -10.460 6.920 24.566 1.00 96.62 82 ASP A N 1
ATOM 634 C CA . ASP A 1 82 ? -11.173 6.802 25.838 1.00 96.62 82 ASP A CA 1
ATOM 635 C C . ASP A 1 82 ? -12.240 7.895 25.981 1.00 96.62 82 ASP A C 1
ATOM 637 O O . ASP A 1 82 ? -13.403 7.609 26.286 1.00 96.62 82 ASP A O 1
ATOM 641 N N . MET A 1 83 ? -11.885 9.145 25.664 1.00 97.06 83 MET A N 1
ATOM 642 C CA . MET A 1 83 ? -12.829 10.267 25.666 1.00 97.06 83 MET A CA 1
ATOM 643 C C . MET A 1 83 ? -13.991 10.048 24.685 1.00 97.06 83 MET A C 1
ATOM 645 O O . MET A 1 83 ? -15.157 10.264 25.040 1.00 97.06 83 MET A O 1
ATOM 649 N N . ILE A 1 84 ? -13.698 9.617 23.455 1.00 96.44 84 ILE A N 1
ATOM 650 C CA . ILE A 1 84 ? -14.713 9.325 22.434 1.00 96.44 84 ILE A CA 1
ATOM 651 C C . ILE A 1 84 ? -15.646 8.217 22.936 1.00 96.44 84 ILE A C 1
ATOM 653 O O . ILE A 1 84 ? -16.870 8.346 22.850 1.00 96.44 84 ILE A O 1
ATOM 657 N N . GLY A 1 85 ? -15.082 7.156 23.515 1.00 96.56 85 GLY A N 1
ATOM 658 C CA . GLY A 1 85 ? -15.827 6.032 24.069 1.00 96.56 85 GLY A CA 1
ATOM 659 C C . GLY A 1 85 ? -16.798 6.450 25.173 1.00 96.56 85 GLY A C 1
ATOM 660 O O . GLY A 1 85 ? -17.973 6.073 25.131 1.00 96.56 85 GLY A O 1
ATOM 661 N N . GLU A 1 86 ? -16.350 7.254 26.137 1.00 97.25 86 GLU A N 1
ATOM 662 C CA . GLU A 1 86 ? -17.218 7.765 27.207 1.00 97.25 86 GLU A CA 1
ATOM 663 C C . GLU A 1 86 ? -18.318 8.690 26.673 1.00 97.25 86 GLU A C 1
ATOM 665 O O . GLU A 1 86 ? -19.487 8.539 27.044 1.00 97.25 86 GLU A O 1
ATOM 670 N N . THR A 1 87 ? -17.986 9.566 25.722 1.00 97.12 87 THR A N 1
ATOM 671 C CA . THR A 1 87 ? -18.961 10.459 25.075 1.00 97.12 87 THR A CA 1
ATOM 672 C C . THR A 1 87 ? -20.069 9.667 24.371 1.00 97.12 87 THR A C 1
ATOM 674 O O . THR A 1 87 ? -21.258 9.931 24.567 1.00 97.12 87 THR A O 1
ATOM 677 N N . ILE A 1 88 ? -19.705 8.629 23.609 1.00 96.75 88 ILE A N 1
ATOM 678 C CA . ILE A 1 88 ? -20.664 7.751 22.921 1.00 96.75 88 ILE A CA 1
ATOM 679 C C . ILE A 1 88 ? -21.542 6.996 23.928 1.00 96.75 88 ILE A C 1
ATOM 681 O O . ILE A 1 88 ? -22.759 6.890 23.747 1.00 96.75 88 ILE A O 1
ATOM 685 N N . LYS A 1 89 ? -20.958 6.469 25.015 1.00 96.94 89 LYS A N 1
ATOM 686 C CA . LYS A 1 89 ? -21.720 5.788 26.077 1.00 96.94 89 LYS A CA 1
ATOM 687 C C . LYS A 1 89 ? -22.745 6.728 26.711 1.00 96.94 89 LYS A C 1
ATOM 689 O O . LYS A 1 89 ? -23.870 6.293 26.965 1.00 96.94 89 LYS A O 1
ATOM 694 N N . GLN A 1 90 ? -22.382 7.985 26.962 1.00 96.56 90 GLN A N 1
ATOM 695 C CA . GLN A 1 90 ? -23.293 8.982 27.520 1.00 96.56 90 GLN A CA 1
ATOM 696 C C . GLN A 1 90 ? -24.457 9.286 26.565 1.00 96.56 90 GLN A C 1
ATOM 698 O O . GLN A 1 90 ? -25.612 9.122 26.964 1.00 96.56 90 GLN A O 1
ATOM 703 N N . ALA A 1 91 ? -24.170 9.606 25.301 1.00 95.31 91 ALA A N 1
ATOM 704 C CA . ALA A 1 91 ? -25.194 9.903 24.293 1.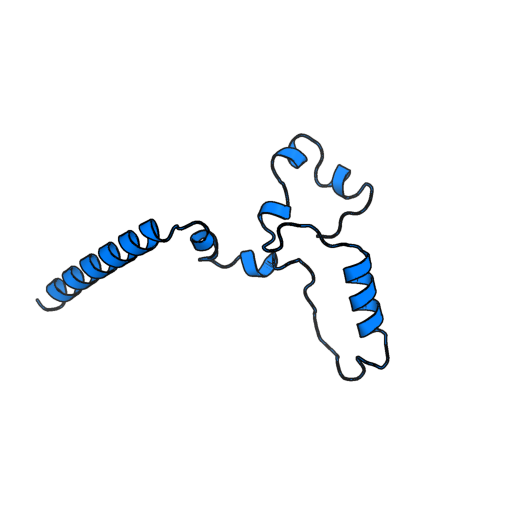00 95.31 91 ALA A CA 1
ATOM 705 C C . ALA A 1 91 ? -26.188 8.737 24.101 1.00 95.31 91 ALA A C 1
ATOM 707 O O . ALA A 1 91 ? -27.406 8.928 24.021 1.00 95.31 91 ALA A O 1
ATOM 708 N N . ASN A 1 92 ? -25.688 7.496 24.117 1.00 95.44 92 ASN A N 1
ATOM 709 C CA . ASN A 1 92 ? -26.522 6.296 24.032 1.00 95.44 92 ASN A CA 1
ATOM 710 C C . ASN A 1 92 ? -27.430 6.105 25.258 1.00 95.44 92 ASN A C 1
ATOM 712 O O . ASN A 1 92 ? -28.558 5.621 25.126 1.00 95.44 92 ASN A O 1
ATOM 716 N N . ARG A 1 93 ? -26.958 6.450 26.465 1.00 95.06 93 ARG A N 1
ATOM 717 C CA . ARG A 1 93 ? -27.779 6.394 27.689 1.00 95.06 93 ARG A CA 1
ATOM 718 C C . ARG A 1 93 ? -28.904 7.426 27.650 1.00 95.06 93 ARG A C 1
ATOM 720 O O . ARG A 1 93 ? -29.995 7.120 28.120 1.00 95.06 93 ARG A O 1
ATOM 727 N N . GLU A 1 94 ? -28.644 8.615 27.117 1.00 89.88 94 GLU A N 1
ATOM 728 C CA . GLU A 1 94 ? -29.634 9.690 26.973 1.00 89.88 94 GLU A CA 1
ATOM 729 C C . GLU A 1 94 ? -30.704 9.320 25.937 1.00 89.88 94 GLU A C 1
ATOM 731 O O . GLU A 1 94 ? -31.889 9.298 26.270 1.00 89.88 94 GLU A O 1
ATOM 736 N N . SER A 1 95 ? -30.293 8.856 24.752 1.00 88.50 95 SER A N 1
ATOM 737 C CA . SER A 1 95 ? -31.211 8.417 23.686 1.00 88.50 95 SER A CA 1
ATOM 738 C C . SER A 1 95 ? -32.158 7.293 24.138 1.00 88.50 95 SER A C 1
ATOM 740 O O . SER A 1 95 ? -33.351 7.299 23.834 1.00 88.50 95 SER A O 1
ATOM 742 N N . LYS A 1 96 ? -31.659 6.328 24.930 1.00 86.69 96 LYS A N 1
ATOM 743 C CA . LYS A 1 96 ? -32.488 5.246 25.497 1.00 86.69 96 LYS A CA 1
ATOM 744 C C . LYS A 1 96 ? -33.541 5.742 26.490 1.00 86.69 96 LYS A C 1
ATOM 746 O O . LYS A 1 96 ? -34.577 5.101 26.618 1.00 86.69 96 LYS A O 1
ATOM 751 N N . LYS A 1 97 ? -33.282 6.841 27.205 1.00 82.38 97 LYS A N 1
ATOM 752 C CA . LYS A 1 97 ? -34.251 7.439 28.139 1.00 82.38 97 LYS A CA 1
ATOM 753 C C . LYS A 1 97 ? -35.354 8.199 27.402 1.00 82.38 97 LYS A C 1
ATOM 755 O O . LYS A 1 97 ? -36.472 8.249 27.902 1.00 82.38 97 LYS A O 1
ATOM 760 N N . GLU A 1 98 ? -35.052 8.781 26.243 1.00 75.81 98 GLU A N 1
ATOM 761 C CA . GLU A 1 98 ? -36.034 9.493 25.414 1.00 75.81 98 GL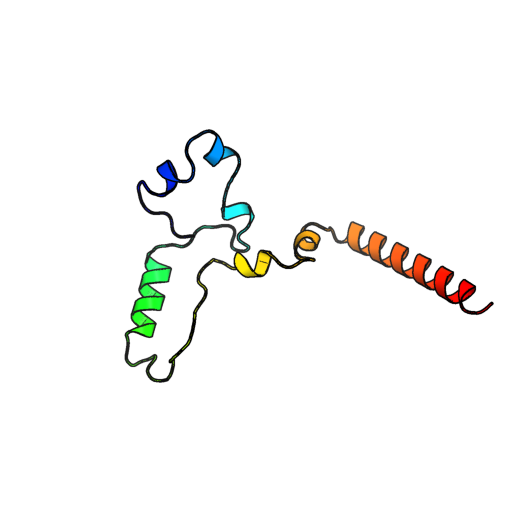U A CA 1
ATOM 762 C C . GLU A 1 98 ? -36.962 8.541 24.657 1.00 75.81 98 GLU A C 1
ATOM 764 O O . GLU A 1 98 ? -38.167 8.752 24.669 1.00 75.81 98 GLU A O 1
ATOM 769 N N . GLY A 1 99 ? -36.442 7.448 24.089 1.00 71.12 99 GLY A N 1
ATOM 770 C CA . GLY A 1 99 ? -37.258 6.444 23.386 1.00 71.12 99 GLY A CA 1
ATOM 771 C C . GLY A 1 99 ? -38.129 5.546 24.283 1.00 71.12 99 GLY A C 1
ATOM 772 O O . GLY A 1 99 ? -38.828 4.678 23.769 1.00 71.12 99 GLY A O 1
ATOM 773 N N . GLN A 1 100 ? -38.057 5.705 25.609 1.00 58.25 100 GLN A N 1
ATOM 774 C CA . GLN A 1 100 ? -38.903 5.007 26.591 1.00 58.25 100 GLN A CA 1
ATOM 775 C C . GLN A 1 100 ? -40.065 5.872 27.119 1.00 58.25 100 GLN A C 1
ATOM 777 O O . GLN A 1 100 ? -40.815 5.406 27.979 1.00 58.25 100 GLN A O 1
ATOM 782 N N . LYS A 1 101 ? -40.204 7.114 26.641 1.00 51.22 101 LYS A N 1
ATOM 783 C CA . LYS A 1 101 ? -41.372 7.975 26.877 1.00 51.22 101 LYS A CA 1
ATOM 784 C C . LYS A 1 101 ? -42.363 7.858 25.726 1.00 51.22 101 LYS A C 1
ATOM 786 O O . LYS A 1 101 ? -43.570 7.982 26.020 1.00 51.22 101 LYS A O 1
#

Foldseek 3Di:
DEDDPPPCCVVQPPPRCVVCDPLVLAPQSDFDYVVVVVVVVVCCPDPVCVPDPPDDDDDGNCNVVSPDPCNVCVPQDPVNVVVVVVVVVVVVVVVVVVVVD

Secondary structure (DSSP, 8-state):
----TTHHHHHS-TTHHHH--GGGG-TTSSPPPHHHHHHHHHHHHSGGGTT--S-----STTTTGGGSTTGGGGG--HHHHHHHHHHHHHHHHHHHHHTT-

pLDDT: mean 91.74, std 7.86, range [51.22, 98.56]